Protein AF-A0A366ZEM2-F1 (afdb_monomer_lite)

Foldseek 3Di:
DKDWDQDLVQLVVQCVLQVHDSVVCVVCNPPPQWTWIDDDSWIWIWGWDADPVRAIEIEGQTIDPDDQPHPNNVVVCVVVVHPYYYYDPNDDPPCVVVQVVLVVLVKFKAALVLHGDDDDPDRDDDGDIFIDNYSVVRVVVSVVVD

Radius of gyration: 19.09 Å; chains: 1; bounding box: 36×30×50 Å

Secondary structure (DSSP, 8-state):
--EE--SHHHHHHHHHHHT--HHHHGGGGT-TTEEEEEETTEEEEEEEEE-TTS-EEEEEEEEEB--TT-HHHHHHHHHTT-SEEEEPPS-----HHHHHHHHHTT-EEE-TTSSBPP----SS-----EEESSHHHHHHHHHHH-

Sequence (146 aa):
MAEAAAAGRAVRSAAGVLGLPPAALAPALTDPMLRLLVGEGCAALLRRQWRDDGTAEAVVVHRRGLGAGSPAVLATAAGWGCDVVREGDDVRHDVAGGLVVLAAAGGVALTPDGEPLQLLPDTARLVRFVAAGTAETARELLRALA

pLDDT: mean 88.37, std 10.16, range [45.59, 97.25]

Structure (mmCIF, N/CA/C/O backbone):
data_AF-A0A366ZEM2-F1
#
_entry.id   AF-A0A366ZEM2-F1
#
loop_
_atom_site.group_PDB
_atom_site.id
_atom_site.type_symbol
_atom_site.label_atom_id
_atom_site.label_alt_id
_atom_site.label_comp_id
_atom_site.label_asym_id
_atom_site.label_entity_id
_atom_site.label_seq_id
_atom_site.pdbx_PDB_ins_code
_atom_site.Cartn_x
_atom_site.Cartn_y
_atom_site.Cartn_z
_atom_site.occupancy
_atom_site.B_iso_or_equiv
_atom_site.auth_seq_id
_atom_site.auth_comp_id
_atom_site.auth_asym_id
_atom_site.auth_atom_id
_atom_site.pdbx_PDB_model_num
ATOM 1 N N . MET A 1 1 ? 6.311 -4.965 -25.165 1.00 70.88 1 MET A N 1
ATOM 2 C CA . MET A 1 1 ? 7.023 -3.927 -24.380 1.00 70.88 1 MET A CA 1
ATOM 3 C C . MET A 1 1 ? 5.980 -3.164 -23.575 1.00 70.88 1 MET A C 1
ATOM 5 O O . MET A 1 1 ? 4.931 -2.893 -24.140 1.00 70.88 1 MET A O 1
ATOM 9 N N . ALA A 1 2 ? 6.204 -2.917 -22.281 1.00 83.94 2 ALA A N 1
ATOM 10 C CA . ALA A 1 2 ? 5.236 -2.227 -21.420 1.00 83.94 2 ALA A CA 1
ATOM 11 C C . ALA A 1 2 ? 5.625 -0.755 -21.218 1.00 83.94 2 ALA A C 1
ATOM 13 O O . ALA A 1 2 ? 6.813 -0.449 -21.129 1.00 83.94 2 ALA A O 1
ATOM 14 N N . GLU A 1 3 ? 4.635 0.129 -21.123 1.00 88.31 3 GLU A N 1
ATOM 15 C CA . GLU A 1 3 ? 4.805 1.582 -20.994 1.00 88.31 3 GLU A CA 1
ATOM 16 C C . GLU A 1 3 ? 3.848 2.175 -19.950 1.00 88.31 3 GLU A C 1
ATOM 18 O O . GLU A 1 3 ? 2.886 1.526 -19.537 1.00 88.31 3 GLU A O 1
ATOM 23 N N . ALA A 1 4 ? 4.098 3.413 -19.517 1.00 86.44 4 ALA A N 1
ATOM 24 C CA . ALA A 1 4 ? 3.218 4.104 -18.580 1.00 86.44 4 ALA A CA 1
ATOM 25 C C . ALA A 1 4 ? 1.903 4.536 -19.251 1.00 86.44 4 ALA A C 1
ATOM 27 O O . ALA A 1 4 ? 1.897 5.228 -20.268 1.00 86.44 4 ALA A O 1
ATOM 28 N N . ALA A 1 5 ? 0.773 4.178 -18.646 1.00 84.44 5 ALA A N 1
ATOM 29 C CA . ALA A 1 5 ? -0.538 4.633 -19.072 1.00 84.44 5 ALA A CA 1
ATOM 30 C C . ALA A 1 5 ? -0.705 6.130 -18.784 1.00 84.44 5 ALA A C 1
ATOM 32 O O . ALA A 1 5 ? -0.727 6.553 -17.632 1.00 84.44 5 ALA A O 1
ATOM 33 N N . ALA A 1 6 ? -0.896 6.914 -19.843 1.00 81.50 6 ALA A N 1
ATOM 34 C CA . ALA A 1 6 ? -1.152 8.354 -19.760 1.00 81.50 6 ALA A CA 1
ATOM 35 C C . ALA A 1 6 ? -2.590 8.746 -20.156 1.00 81.50 6 ALA A C 1
ATOM 37 O O . ALA A 1 6 ? -2.928 9.924 -20.195 1.00 81.50 6 ALA A O 1
ATOM 38 N N . ALA A 1 7 ? -3.450 7.774 -20.489 1.00 82.56 7 ALA A N 1
ATOM 39 C CA . ALA A 1 7 ? -4.789 8.036 -21.017 1.00 82.56 7 ALA A CA 1
ATOM 40 C C . ALA A 1 7 ? -5.827 6.999 -20.569 1.00 82.56 7 ALA A C 1
ATOM 42 O O . ALA A 1 7 ? -5.524 5.819 -20.376 1.00 82.56 7 ALA A O 1
ATOM 43 N N . GLY A 1 8 ? -7.098 7.412 -20.520 1.00 81.81 8 GLY A N 1
ATOM 44 C CA . GLY A 1 8 ? -8.205 6.576 -20.038 1.00 81.81 8 GLY A CA 1
ATOM 45 C C . GLY A 1 8 ? -8.429 5.263 -20.808 1.00 81.81 8 GLY A C 1
ATOM 46 O O . GLY A 1 8 ? -8.905 4.292 -20.223 1.00 81.81 8 GLY A O 1
ATOM 47 N N . ARG A 1 9 ? -8.056 5.176 -22.098 1.00 85.69 9 ARG A N 1
ATOM 48 C CA . ARG A 1 9 ? -8.118 3.903 -22.853 1.00 85.69 9 ARG A CA 1
ATOM 49 C C . ARG A 1 9 ? -7.159 2.850 -22.292 1.00 85.69 9 ARG A C 1
ATOM 51 O O . ARG A 1 9 ? -7.542 1.691 -22.164 1.00 85.69 9 ARG A O 1
ATOM 58 N N . ALA A 1 10 ? -5.945 3.265 -21.925 1.00 87.19 10 ALA A N 1
ATOM 59 C CA . ALA A 1 10 ? -4.927 2.378 -21.374 1.00 87.19 10 ALA A CA 1
ATOM 60 C C . ALA A 1 10 ? -5.342 1.899 -19.978 1.00 87.19 10 ALA A C 1
ATOM 62 O O . ALA A 1 10 ? -5.216 0.718 -19.677 1.00 87.19 10 ALA A O 1
ATOM 63 N N . VAL A 1 11 ? -5.961 2.782 -19.185 1.00 89.38 11 VAL A N 1
ATOM 64 C CA . VAL A 1 11 ? -6.532 2.439 -17.873 1.00 89.38 11 VAL A CA 1
ATOM 65 C C . VAL A 1 11 ? -7.602 1.356 -17.981 1.00 89.38 11 VAL A C 1
ATOM 67 O O . VAL A 1 11 ? -7.556 0.384 -17.236 1.00 89.38 11 VAL A O 1
ATOM 70 N N . ARG A 1 12 ? -8.544 1.468 -18.928 1.00 90.19 12 ARG A N 1
ATOM 71 C CA . ARG A 1 12 ? -9.583 0.437 -19.123 1.00 90.19 12 ARG A CA 1
ATOM 72 C C . ARG A 1 12 ? -9.006 -0.905 -19.570 1.00 90.19 12 ARG A C 1
ATOM 74 O O . ARG A 1 12 ? -9.448 -1.941 -19.086 1.00 90.19 12 ARG A O 1
ATOM 81 N N . SER A 1 13 ? -8.015 -0.889 -20.461 1.00 90.12 13 SER A N 1
ATOM 82 C CA . SER A 1 13 ? -7.325 -2.112 -20.887 1.00 90.12 13 SER A CA 1
ATOM 83 C C . SER A 1 13 ? -6.610 -2.785 -19.712 1.00 90.12 13 SER A C 1
ATOM 85 O O . SER A 1 13 ? -6.756 -3.986 -19.499 1.00 90.12 13 SER A O 1
ATOM 87 N N . ALA A 1 14 ? -5.880 -2.004 -18.915 1.00 93.06 14 ALA A N 1
ATOM 88 C CA . ALA A 1 14 ? -5.182 -2.496 -17.735 1.00 93.06 14 ALA A CA 1
ATOM 89 C C . ALA A 1 14 ? -6.146 -3.028 -16.670 1.00 93.06 14 ALA A C 1
ATOM 91 O O . ALA A 1 14 ? -5.882 -4.071 -16.087 1.00 93.06 14 ALA A O 1
ATOM 92 N N . ALA A 1 15 ? -7.280 -2.354 -16.456 1.00 93.00 15 ALA A N 1
ATOM 93 C CA . ALA A 1 15 ? -8.336 -2.797 -15.549 1.00 93.00 15 ALA A CA 1
ATOM 94 C C . ALA A 1 15 ? -8.821 -4.214 -15.899 1.00 93.00 15 ALA A C 1
ATOM 96 O O . ALA A 1 15 ? -8.895 -5.070 -15.020 1.00 93.00 15 ALA A O 1
ATOM 97 N N . GLY A 1 16 ? -9.047 -4.488 -17.190 1.00 94.56 16 GLY A N 1
ATOM 98 C CA . GLY A 1 16 ? -9.402 -5.825 -17.671 1.00 94.56 16 GLY A CA 1
ATOM 99 C C . GLY A 1 16 ? -8.304 -6.866 -17.429 1.00 94.56 16 GLY A C 1
ATOM 100 O O . GLY A 1 16 ? -8.594 -7.963 -16.962 1.00 94.56 16 GLY A O 1
ATOM 101 N N . VAL A 1 17 ? -7.039 -6.515 -17.680 1.00 95.25 17 VAL A N 1
ATOM 102 C CA . VAL A 1 17 ? -5.886 -7.404 -17.432 1.00 95.25 17 VAL A CA 1
ATOM 103 C C . VAL A 1 17 ? -5.708 -7.710 -15.940 1.00 95.25 17 VAL A C 1
ATOM 105 O O . VAL A 1 17 ? -5.365 -8.833 -15.577 1.00 95.25 17 VAL A O 1
ATOM 108 N N . LEU A 1 18 ? -5.937 -6.719 -15.082 1.00 92.12 18 LEU A N 1
ATOM 109 C CA . LEU A 1 18 ? -5.741 -6.797 -13.635 1.00 92.12 18 LEU A CA 1
ATOM 110 C C . LEU A 1 18 ? -6.956 -7.345 -12.873 1.00 92.12 18 LEU A C 1
ATOM 112 O O . LEU A 1 18 ? -6.836 -7.611 -11.679 1.00 92.12 18 LEU A O 1
ATOM 116 N N . GLY A 1 19 ? -8.110 -7.495 -13.531 1.00 93.12 19 GLY A N 1
ATOM 117 C CA . GLY A 1 19 ? -9.358 -7.914 -12.887 1.00 93.12 19 GLY A CA 1
ATOM 118 C C . GLY A 1 19 ? -9.926 -6.877 -11.910 1.00 93.12 19 GLY A C 1
ATOM 119 O O . GLY A 1 19 ? -10.594 -7.248 -10.951 1.00 93.12 19 GLY A O 1
ATOM 120 N N . LEU A 1 20 ? -9.650 -5.587 -12.128 1.00 91.94 20 LEU A N 1
ATOM 121 C CA . LEU A 1 20 ? -10.072 -4.484 -11.257 1.00 91.94 20 LEU A CA 1
ATOM 122 C C . LEU A 1 20 ? -11.105 -3.585 -11.953 1.00 91.94 20 LEU A C 1
ATOM 124 O O . LEU A 1 20 ? -11.103 -3.479 -13.181 1.00 91.94 20 LEU A O 1
ATOM 128 N N . PRO A 1 21 ? -11.964 -2.866 -11.207 1.00 91.31 21 PRO A N 1
ATOM 129 C CA . PRO A 1 21 ? -12.809 -1.840 -11.802 1.00 91.31 21 PRO A CA 1
ATOM 130 C C . PRO A 1 21 ? -11.948 -0.655 -12.288 1.00 91.31 21 PRO A C 1
ATOM 132 O O . PRO A 1 21 ? -11.054 -0.218 -11.562 1.00 91.31 21 PRO A O 1
ATOM 135 N N . PRO A 1 22 ? -12.230 -0.050 -13.462 1.00 89.00 22 PRO A N 1
ATOM 136 C CA . PRO A 1 22 ? -11.443 1.078 -13.975 1.00 89.00 22 PRO A CA 1
ATOM 137 C C . PRO A 1 22 ? -11.338 2.266 -13.010 1.00 89.00 22 PRO A C 1
ATOM 139 O O . PRO A 1 22 ? -10.315 2.945 -12.985 1.00 89.00 22 PRO A O 1
ATOM 142 N N . ALA A 1 23 ? -12.371 2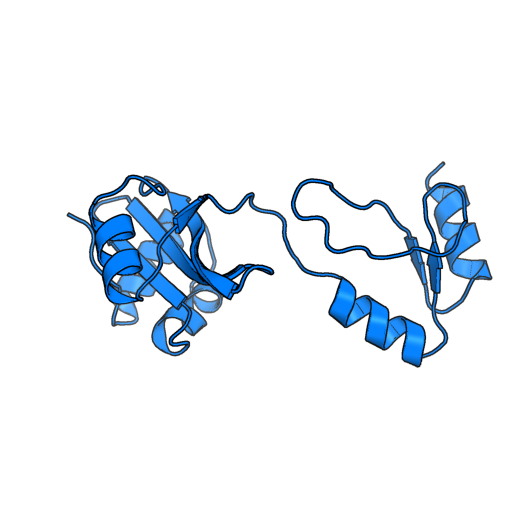.500 -12.193 1.00 87.81 23 ALA A N 1
ATOM 143 C CA . ALA A 1 23 ? -12.382 3.561 -11.188 1.00 87.81 23 ALA A CA 1
ATOM 144 C C . ALA A 1 23 ? -11.292 3.383 -10.115 1.00 87.81 23 ALA A C 1
ATOM 146 O O . ALA A 1 23 ? -10.733 4.376 -9.660 1.00 87.81 23 ALA A O 1
ATOM 147 N N . ALA A 1 24 ? -10.925 2.144 -9.766 1.00 87.56 24 ALA A N 1
ATOM 148 C CA . ALA A 1 24 ? -9.846 1.876 -8.812 1.00 87.56 24 ALA A CA 1
ATOM 149 C C . ALA A 1 24 ? -8.460 2.263 -9.358 1.00 87.56 24 ALA A C 1
ATOM 151 O O . ALA A 1 24 ? -7.539 2.508 -8.585 1.00 87.56 24 ALA A O 1
ATOM 152 N N . LEU A 1 25 ? -8.311 2.352 -10.684 1.00 90.38 25 LEU A N 1
ATOM 153 C CA . LEU A 1 25 ? -7.064 2.742 -11.346 1.00 90.38 25 LEU A CA 1
ATOM 154 C C . LEU A 1 25 ? -7.021 4.226 -11.735 1.00 90.38 25 LEU A C 1
ATOM 156 O O . LEU A 1 25 ? -5.976 4.704 -12.171 1.00 90.38 25 LEU A O 1
ATOM 160 N N . ALA A 1 26 ? -8.123 4.967 -11.581 1.00 87.56 26 ALA A N 1
ATOM 161 C CA . ALA A 1 26 ? -8.183 6.386 -11.928 1.00 87.56 26 ALA A CA 1
ATOM 162 C C . ALA A 1 26 ? -7.111 7.246 -11.223 1.00 87.56 26 ALA A C 1
ATOM 164 O O . ALA A 1 26 ? -6.513 8.080 -11.909 1.00 87.56 26 ALA A O 1
ATOM 165 N N . PRO A 1 27 ? -6.776 7.026 -9.930 1.00 88.81 27 PRO A N 1
ATOM 166 C CA . PRO A 1 27 ? -5.723 7.790 -9.260 1.00 88.81 27 PRO A CA 1
ATOM 167 C C . PRO A 1 27 ? -4.351 7.687 -9.934 1.00 88.81 27 PRO A C 1
ATOM 169 O O . PRO A 1 27 ? -3.576 8.633 -9.867 1.00 88.81 27 PRO A O 1
ATOM 172 N N . ALA A 1 28 ? -4.057 6.596 -10.651 1.00 89.25 28 ALA A N 1
ATOM 173 C CA . ALA A 1 28 ? -2.779 6.425 -11.345 1.00 89.25 28 ALA A CA 1
ATOM 174 C C . ALA A 1 28 ? -2.550 7.429 -12.492 1.00 89.25 28 ALA A C 1
ATOM 176 O O . ALA A 1 28 ? -1.435 7.532 -13.001 1.00 89.25 28 ALA A O 1
ATOM 177 N N . LEU A 1 29 ? -3.592 8.155 -12.913 1.00 86.56 29 LEU A N 1
ATOM 178 C CA . LEU A 1 29 ? -3.486 9.225 -13.906 1.00 86.56 29 LEU A CA 1
ATOM 179 C C . LEU A 1 29 ? -3.093 10.576 -13.299 1.00 86.56 29 LEU A C 1
ATOM 181 O O . LEU A 1 29 ? -2.619 11.445 -14.028 1.00 86.56 29 LEU A O 1
ATOM 185 N N . THR A 1 30 ? -3.314 10.774 -11.999 1.00 87.31 30 THR A N 1
ATOM 186 C CA . THR A 1 30 ? -3.205 12.091 -11.354 1.00 87.31 30 THR A CA 1
ATOM 187 C C . THR A 1 30 ? -2.244 12.112 -10.176 1.00 87.31 30 THR A C 1
ATOM 189 O O . THR A 1 30 ? -1.622 13.139 -9.926 1.00 87.31 30 THR A O 1
ATOM 192 N N . ASP A 1 31 ? -2.122 11.006 -9.444 1.00 89.69 31 ASP A N 1
ATOM 193 C CA . ASP A 1 31 ? -1.224 10.901 -8.301 1.00 89.69 31 ASP A CA 1
ATOM 194 C C . ASP A 1 31 ? 0.221 10.713 -8.798 1.00 89.69 31 ASP A C 1
ATOM 196 O O . ASP A 1 31 ? 0.522 9.699 -9.436 1.00 89.69 31 ASP A O 1
ATOM 200 N N . PRO A 1 32 ? 1.143 11.653 -8.514 1.00 88.31 32 PRO A N 1
ATOM 201 C CA . PRO A 1 32 ? 2.537 11.534 -8.933 1.00 88.31 32 PRO A CA 1
ATOM 202 C C . PRO A 1 32 ? 3.256 10.336 -8.300 1.00 88.31 32 PRO A C 1
ATOM 204 O O . PRO A 1 32 ? 4.286 9.905 -8.822 1.00 88.31 32 PRO A O 1
ATOM 207 N N . MET A 1 33 ? 2.738 9.802 -7.190 1.00 92.69 33 MET A N 1
ATOM 208 C CA . MET A 1 33 ? 3.283 8.630 -6.510 1.00 92.69 33 MET A CA 1
ATOM 209 C C . MET A 1 33 ? 2.772 7.317 -7.097 1.00 92.69 33 MET A C 1
ATOM 211 O O . MET A 1 33 ? 3.251 6.266 -6.679 1.00 92.69 33 MET A O 1
ATOM 215 N N . LEU A 1 34 ? 1.840 7.340 -8.054 1.00 93.56 34 LEU A N 1
ATOM 216 C CA . LEU A 1 34 ? 1.318 6.144 -8.710 1.00 93.56 34 LEU A CA 1
ATOM 217 C C . LEU A 1 34 ? 1.708 6.102 -10.187 1.00 93.56 34 LEU A C 1
ATOM 219 O O . LEU A 1 34 ? 1.707 7.112 -10.892 1.00 93.56 34 LEU A O 1
ATOM 223 N N . ARG A 1 35 ? 2.002 4.899 -10.686 1.00 95.31 35 ARG A N 1
ATOM 224 C CA . ARG A 1 35 ? 2.181 4.658 -12.122 1.00 95.31 35 ARG A CA 1
ATOM 225 C C . ARG A 1 35 ? 1.550 3.348 -12.526 1.00 95.31 35 ARG A C 1
ATOM 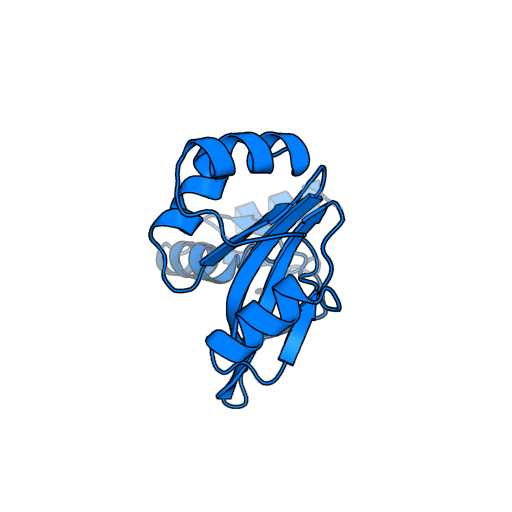227 O O . ARG A 1 35 ? 1.837 2.308 -11.948 1.00 95.31 35 ARG A O 1
ATOM 234 N N . LEU A 1 36 ? 0.715 3.403 -13.551 1.00 95.69 36 LEU A N 1
ATOM 235 C CA . LEU A 1 36 ? 0.152 2.220 -14.177 1.00 95.69 36 LEU A CA 1
ATOM 236 C C . LEU A 1 36 ? 0.987 1.881 -15.410 1.00 95.69 36 LEU A C 1
ATOM 238 O O . LEU A 1 36 ? 1.058 2.687 -16.332 1.00 95.69 36 LEU A O 1
ATOM 242 N N . LEU A 1 37 ? 1.614 0.711 -15.428 1.00 95.88 37 LEU A N 1
ATOM 243 C CA . LEU A 1 37 ? 2.313 0.173 -16.590 1.00 95.88 37 LEU A CA 1
ATOM 244 C C . LEU A 1 37 ? 1.412 -0.810 -17.323 1.00 95.88 37 LEU A C 1
ATOM 246 O O . LEU A 1 37 ? 0.758 -1.643 -16.694 1.00 95.88 37 LEU A O 1
ATOM 250 N N . VAL A 1 38 ? 1.398 -0.725 -18.649 1.00 95.06 38 VAL A N 1
ATOM 251 C CA . VAL A 1 38 ? 0.560 -1.554 -19.518 1.00 95.06 38 VAL A CA 1
ATOM 252 C C . VAL A 1 38 ? 1.405 -2.075 -20.666 1.00 95.06 38 VAL A C 1
ATOM 254 O O . VAL A 1 38 ? 2.125 -1.318 -21.312 1.00 95.06 38 VAL A O 1
ATOM 257 N N . GLY A 1 39 ? 1.319 -3.373 -20.915 1.00 91.88 39 GLY A N 1
ATOM 258 C CA . GLY A 1 39 ? 1.864 -4.030 -22.092 1.00 91.88 39 GLY A CA 1
ATOM 259 C C . GLY A 1 39 ? 0.832 -4.969 -22.704 1.00 91.88 39 GLY A C 1
ATOM 260 O O . GLY A 1 39 ? -0.337 -4.997 -22.317 1.00 91.88 39 GLY A O 1
ATOM 261 N N . GLU A 1 40 ? 1.265 -5.759 -23.676 1.00 91.12 40 GLU A N 1
ATOM 262 C CA . GLU A 1 40 ? 0.410 -6.757 -24.311 1.00 91.12 40 GLU A CA 1
ATOM 263 C C . GLU A 1 40 ? 0.057 -7.871 -23.314 1.00 91.12 40 GLU A C 1
ATOM 265 O O . GLU A 1 40 ? 0.921 -8.626 -22.873 1.00 91.12 40 GLU A O 1
ATOM 270 N N . GLY A 1 41 ? -1.213 -7.926 -22.899 1.00 92.19 41 GLY A N 1
ATOM 271 C CA . GLY A 1 41 ? -1.716 -8.919 -21.942 1.00 92.19 41 GLY A CA 1
ATOM 272 C C . GLY A 1 41 ? -1.165 -8.789 -20.514 1.00 92.19 41 GLY A C 1
ATOM 273 O O . GLY A 1 41 ? -1.456 -9.641 -19.674 1.00 92.19 41 GLY A O 1
ATOM 274 N N . CYS A 1 42 ? -0.388 -7.745 -20.218 1.00 94.56 42 CYS A N 1
ATOM 275 C CA . CYS A 1 42 ? 0.244 -7.544 -18.921 1.00 94.56 42 CYS A CA 1
ATOM 276 C C . CYS A 1 42 ? 0.063 -6.113 -18.410 1.00 94.56 42 CYS A C 1
ATOM 278 O O . CYS A 1 42 ? -0.062 -5.158 -19.178 1.00 94.56 42 CYS A O 1
ATOM 280 N N . ALA A 1 43 ? 0.014 -5.969 -17.092 1.00 96.06 43 ALA A N 1
ATOM 281 C CA . ALA A 1 43 ? -0.121 -4.681 -16.434 1.00 96.06 43 ALA A CA 1
ATOM 282 C C . ALA A 1 43 ? 0.446 -4.733 -15.010 1.00 96.06 43 ALA A C 1
ATOM 284 O O . ALA A 1 43 ? 0.476 -5.796 -14.385 1.00 96.06 43 ALA A O 1
ATOM 285 N N . ALA A 1 44 ? 0.880 -3.585 -14.497 1.00 95.44 44 ALA A N 1
ATOM 286 C CA . ALA A 1 44 ? 1.267 -3.411 -13.101 1.00 95.44 44 ALA A CA 1
ATOM 287 C C . ALA A 1 44 ? 0.908 -2.008 -12.615 1.00 95.44 44 ALA A C 1
ATOM 289 O O . ALA A 1 44 ? 1.139 -1.028 -13.320 1.00 95.44 44 ALA A O 1
ATOM 290 N N . LEU A 1 45 ? 0.379 -1.909 -11.400 1.00 94.94 45 LEU A N 1
ATOM 291 C CA . LEU A 1 45 ? 0.254 -0.657 -10.667 1.00 94.94 45 LEU A CA 1
ATOM 292 C C . LEU A 1 45 ? 1.435 -0.544 -9.703 1.00 94.94 45 LEU A C 1
ATOM 294 O O . LEU A 1 45 ? 1.619 -1.404 -8.845 1.00 94.94 45 LEU A O 1
ATOM 298 N N . LEU A 1 46 ? 2.221 0.517 -9.839 1.00 95.12 46 LEU A N 1
ATOM 299 C CA . LEU A 1 46 ? 3.343 0.831 -8.967 1.00 95.12 46 LEU A CA 1
ATOM 300 C C . LEU A 1 46 ? 3.005 2.021 -8.084 1.00 95.12 46 LEU A C 1
ATOM 302 O O . LEU A 1 46 ? 2.318 2.949 -8.519 1.00 95.12 46 LEU A O 1
ATOM 306 N N . ARG A 1 47 ? 3.572 2.020 -6.880 1.00 94.69 47 ARG A N 1
ATOM 307 C CA . ARG A 1 47 ? 3.552 3.145 -5.955 1.00 94.69 47 ARG A CA 1
ATOM 308 C C . ARG A 1 47 ? 4.959 3.482 -5.487 1.00 94.69 47 ARG A C 1
ATOM 310 O O . ARG A 1 47 ? 5.664 2.601 -5.003 1.00 94.69 47 ARG A O 1
ATOM 317 N N . ARG A 1 48 ? 5.339 4.754 -5.560 1.00 94.88 48 ARG A N 1
ATOM 318 C CA . ARG A 1 48 ? 6.532 5.275 -4.892 1.00 94.88 48 ARG A CA 1
ATOM 319 C C . ARG A 1 48 ? 6.251 5.452 -3.401 1.00 94.88 48 ARG A C 1
ATOM 321 O O . ARG A 1 48 ? 5.229 6.032 -3.030 1.00 94.88 48 ARG A O 1
ATOM 328 N N . GLN A 1 49 ? 7.145 4.961 -2.554 1.00 91.19 49 GLN A N 1
ATOM 329 C CA . GLN A 1 49 ? 7.051 5.055 -1.097 1.00 91.19 49 GLN A CA 1
ATOM 330 C C . GLN A 1 49 ? 8.415 5.389 -0.489 1.00 91.19 49 GLN A C 1
ATOM 332 O O . GLN A 1 49 ? 9.444 5.332 -1.163 1.00 91.19 49 GLN A O 1
ATOM 337 N N . TRP A 1 50 ? 8.396 5.761 0.786 1.00 87.94 50 TRP A N 1
ATOM 338 C CA . TRP A 1 50 ? 9.590 5.938 1.599 1.00 87.94 50 TRP A CA 1
ATOM 339 C C . TRP A 1 50 ? 9.631 4.834 2.644 1.00 87.94 50 TRP A C 1
ATOM 341 O O . TRP A 1 50 ? 8.609 4.534 3.264 1.00 87.94 50 TRP A O 1
ATOM 351 N N . ARG A 1 51 ? 10.807 4.246 2.823 1.00 83.56 51 ARG A N 1
ATOM 352 C CA . ARG A 1 51 ? 11.104 3.358 3.943 1.00 83.56 51 ARG A CA 1
ATOM 353 C C . ARG A 1 51 ? 11.422 4.179 5.190 1.00 83.56 51 ARG A C 1
ATOM 355 O O . ARG A 1 51 ? 11.754 5.360 5.095 1.00 83.56 51 ARG A O 1
ATOM 362 N N . ASP A 1 52 ? 11.375 3.530 6.348 1.00 81.69 52 ASP A N 1
ATOM 363 C CA . ASP A 1 52 ? 11.665 4.16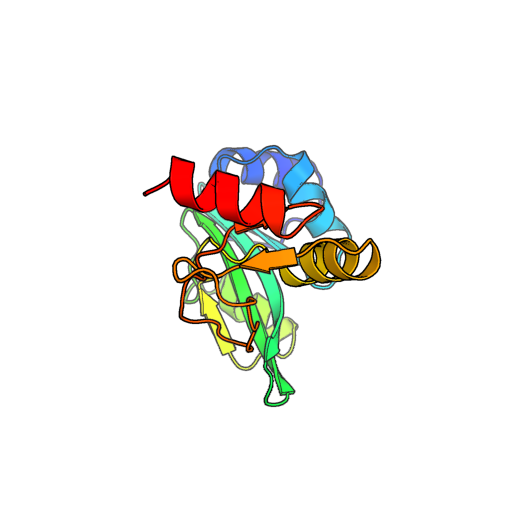6 7.640 1.00 81.69 52 ASP A CA 1
ATOM 364 C C . ASP A 1 52 ? 13.117 4.670 7.742 1.00 81.69 52 ASP A C 1
ATOM 366 O O . ASP A 1 52 ? 13.405 5.604 8.485 1.00 81.69 52 ASP A O 1
ATOM 370 N N . ASP A 1 53 ? 14.030 4.088 6.959 1.00 83.44 53 ASP A N 1
ATOM 371 C CA . ASP A 1 53 ? 15.430 4.511 6.844 1.00 83.44 53 ASP A CA 1
ATOM 372 C C . ASP A 1 53 ? 15.645 5.688 5.869 1.00 83.44 53 ASP A C 1
ATOM 374 O O . ASP A 1 53 ? 16.777 6.124 5.662 1.00 83.44 53 ASP A O 1
ATOM 378 N N . GLY A 1 54 ? 14.570 6.214 5.272 1.00 86.56 54 GLY A N 1
ATOM 379 C CA . GLY A 1 54 ? 14.618 7.305 4.300 1.00 86.56 54 GLY A CA 1
ATOM 380 C C . GLY A 1 54 ? 14.926 6.869 2.866 1.00 86.56 54 GLY A C 1
ATOM 381 O O . GLY A 1 54 ? 14.993 7.722 1.980 1.00 86.56 54 GLY A O 1
ATOM 382 N N . THR A 1 55 ? 15.070 5.571 2.598 1.00 89.94 55 THR A N 1
ATOM 383 C CA . THR A 1 55 ? 15.286 5.055 1.242 1.00 89.94 55 THR A CA 1
ATOM 384 C C . THR A 1 55 ? 13.999 5.148 0.423 1.00 89.94 55 THR A C 1
ATOM 386 O O . THR A 1 55 ? 12.921 4.743 0.873 1.00 89.94 55 THR A O 1
ATOM 389 N N . ALA A 1 56 ? 14.098 5.659 -0.804 1.00 91.75 56 ALA A N 1
ATOM 390 C CA . ALA A 1 56 ? 12.981 5.659 -1.741 1.00 91.75 56 ALA A CA 1
ATOM 391 C C . ALA A 1 56 ? 12.801 4.267 -2.359 1.00 91.75 56 ALA A C 1
ATOM 393 O O . ALA A 1 56 ? 13.752 3.677 -2.877 1.00 91.75 56 ALA A O 1
ATOM 394 N N . GLU A 1 57 ? 11.571 3.760 -2.371 1.00 94.06 57 GLU A N 1
ATOM 395 C CA . GLU A 1 57 ? 11.250 2.484 -3.008 1.00 94.06 57 GLU A CA 1
ATOM 396 C C . GLU A 1 57 ? 10.070 2.577 -3.977 1.00 94.06 57 GLU A C 1
ATOM 398 O O . GLU A 1 57 ? 9.125 3.347 -3.783 1.00 94.06 57 GLU A O 1
ATOM 403 N N . ALA A 1 58 ? 10.108 1.742 -5.014 1.00 95.69 58 ALA A N 1
ATOM 404 C CA . ALA A 1 58 ? 8.974 1.485 -5.887 1.00 95.69 58 ALA A CA 1
ATOM 405 C C . ALA A 1 58 ? 8.334 0.148 -5.499 1.00 95.69 58 ALA A C 1
ATOM 407 O O . ALA A 1 58 ? 8.959 -0.908 -5.581 1.00 95.69 58 ALA A O 1
ATOM 408 N N . VAL A 1 59 ? 7.071 0.185 -5.095 1.00 93.31 59 VAL A N 1
ATOM 409 C CA . VAL A 1 59 ? 6.304 -0.999 -4.704 1.00 93.31 59 VAL A CA 1
ATOM 410 C C . VAL A 1 59 ? 5.359 -1.372 -5.837 1.00 93.31 59 VAL A C 1
ATOM 412 O O . VAL A 1 59 ? 4.538 -0.553 -6.248 1.00 93.31 59 VAL A O 1
ATOM 415 N N . VAL A 1 60 ? 5.449 -2.601 -6.338 1.00 93.62 60 VAL A N 1
ATOM 416 C CA . VAL A 1 60 ? 4.465 -3.167 -7.268 1.00 93.62 60 VAL A CA 1
ATOM 417 C C . VAL A 1 60 ? 3.244 -3.584 -6.451 1.00 93.62 60 VAL A C 1
ATOM 419 O O . VAL A 1 60 ? 3.291 -4.582 -5.746 1.00 93.62 60 VAL A O 1
ATOM 422 N N . VAL A 1 61 ? 2.182 -2.783 -6.492 1.00 90.50 61 VAL A N 1
ATOM 423 C CA . VAL A 1 61 ? 0.996 -2.935 -5.631 1.00 90.50 61 VAL A CA 1
ATOM 424 C C . VAL A 1 61 ? 0.046 -3.995 -6.168 1.00 90.50 61 VAL A C 1
ATOM 426 O O . VAL A 1 61 ? -0.516 -4.752 -5.398 1.00 90.50 61 VAL A O 1
ATOM 429 N N . HIS A 1 62 ? -0.132 -4.044 -7.487 1.00 90.75 62 HIS A N 1
ATOM 430 C CA . HIS A 1 62 ? -0.977 -5.039 -8.141 1.00 90.75 62 HIS A CA 1
ATOM 431 C C . HIS A 1 62 ? -0.400 -5.361 -9.508 1.00 90.75 62 HIS A C 1
ATOM 433 O O . HIS A 1 62 ? 0.059 -4.450 -10.205 1.00 90.75 62 HIS A O 1
ATOM 439 N N . ARG A 1 63 ? -0.413 -6.628 -9.927 1.00 93.44 63 ARG A N 1
ATOM 440 C CA . ARG A 1 63 ? 0.205 -7.011 -11.203 1.00 93.44 63 ARG A CA 1
ATOM 441 C C . ARG A 1 63 ? -0.402 -8.228 -11.869 1.00 93.44 63 ARG A C 1
ATOM 443 O O . ARG A 1 63 ? -0.881 -9.165 -11.239 1.00 93.44 63 ARG A O 1
ATOM 450 N N . ARG A 1 64 ? -0.221 -8.264 -13.184 1.00 92.75 64 ARG A N 1
ATOM 451 C CA . ARG A 1 64 ? -0.379 -9.446 -14.024 1.00 92.75 64 ARG A CA 1
ATOM 452 C C . ARG A 1 64 ? 0.702 -9.412 -15.101 1.00 92.75 64 ARG A C 1
ATOM 454 O O . ARG A 1 64 ? 0.698 -8.535 -15.956 1.00 92.75 64 ARG A O 1
ATOM 461 N N . GLY A 1 65 ? 1.664 -10.330 -15.031 1.00 89.50 65 GLY A N 1
ATOM 462 C CA . GLY A 1 65 ? 2.742 -10.456 -16.024 1.00 89.50 65 GLY A CA 1
ATOM 463 C C . GLY A 1 65 ? 3.876 -9.419 -15.950 1.00 89.50 65 GLY A C 1
ATOM 464 O O . GLY A 1 65 ? 4.827 -9.543 -16.712 1.00 89.50 65 GLY A O 1
ATOM 465 N N . LEU A 1 66 ? 3.823 -8.438 -15.038 1.00 92.06 66 LEU A N 1
ATOM 466 C CA . LEU A 1 66 ? 4.892 -7.451 -14.810 1.00 92.06 66 LEU A CA 1
ATOM 467 C C . LEU A 1 66 ? 5.303 -7.437 -13.332 1.00 92.06 66 LEU A C 1
ATOM 469 O O . LEU A 1 66 ? 4.638 -6.814 -12.512 1.00 92.06 66 LEU A O 1
ATOM 473 N N . GLY A 1 67 ? 6.368 -8.163 -12.988 1.00 89.88 67 GLY A N 1
ATOM 474 C CA . GLY A 1 67 ? 6.946 -8.173 -11.635 1.00 89.88 67 GLY A CA 1
ATOM 475 C C . GLY A 1 67 ? 8.068 -7.151 -11.432 1.00 89.88 67 GLY A C 1
ATOM 476 O O . GLY A 1 67 ? 8.471 -6.476 -12.382 1.00 89.88 67 GLY A O 1
ATOM 477 N N . ALA A 1 68 ? 8.616 -7.090 -10.220 1.00 91.00 68 ALA A N 1
ATOM 478 C CA . ALA A 1 68 ? 9.649 -6.156 -9.770 1.00 91.00 68 ALA A CA 1
ATOM 479 C C . ALA A 1 68 ? 10.906 -6.156 -10.657 1.00 91.00 68 ALA A C 1
ATOM 481 O O . ALA A 1 68 ? 11.498 -5.109 -10.893 1.00 91.00 68 ALA A O 1
ATOM 482 N N . GLY A 1 69 ? 11.279 -7.314 -11.209 1.00 92.62 69 GLY A N 1
ATOM 483 C CA . GLY A 1 69 ? 12.416 -7.447 -12.127 1.00 92.62 69 GLY A CA 1
ATOM 484 C C . GLY A 1 69 ? 12.133 -7.049 -13.581 1.00 92.62 69 GLY A C 1
ATOM 485 O O . GLY A 1 69 ? 13.024 -7.150 -14.420 1.00 92.62 69 GLY A O 1
ATOM 486 N N . SER A 1 70 ? 10.908 -6.638 -13.926 1.00 94.62 70 SER A N 1
ATOM 487 C CA . SER A 1 70 ? 10.578 -6.296 -15.315 1.00 94.62 70 SER A CA 1
ATOM 488 C C . SER A 1 70 ? 11.319 -5.023 -15.742 1.00 94.62 70 SER A C 1
ATOM 490 O O . SER A 1 70 ? 11.274 -4.037 -15.004 1.00 94.62 70 SER A O 1
ATOM 492 N N . PRO A 1 71 ? 11.898 -4.955 -16.957 1.00 95.19 71 PRO A N 1
ATOM 493 C CA . PRO A 1 71 ? 12.636 -3.772 -17.412 1.00 95.19 71 PRO A CA 1
ATOM 494 C C . PRO A 1 71 ? 11.844 -2.461 -17.308 1.00 95.19 71 PRO A C 1
ATOM 496 O O . PRO A 1 71 ? 12.381 -1.445 -16.883 1.00 95.19 71 PRO A O 1
ATOM 499 N N . ALA A 1 72 ? 10.545 -2.487 -17.626 1.00 94.62 72 ALA A N 1
ATOM 500 C CA . ALA A 1 72 ? 9.681 -1.308 -17.522 1.00 94.62 72 ALA A CA 1
ATOM 501 C C . ALA A 1 72 ? 9.454 -0.851 -16.066 1.00 94.62 72 ALA A C 1
ATOM 503 O O . ALA A 1 72 ? 9.360 0.347 -15.796 1.00 94.62 72 ALA A O 1
ATOM 504 N N . VAL A 1 73 ? 9.396 -1.799 -15.125 1.00 95.94 73 VAL A N 1
ATOM 505 C CA . VAL A 1 73 ? 9.267 -1.519 -13.688 1.00 95.94 73 VAL A CA 1
ATOM 506 C C . VAL A 1 73 ? 10.560 -0.898 -13.161 1.00 95.94 73 VAL A C 1
ATOM 508 O O . VAL A 1 73 ? 10.512 0.162 -12.540 1.00 95.94 73 VAL A O 1
ATOM 511 N N . LEU A 1 74 ? 11.710 -1.493 -13.487 1.00 96.50 74 LEU A N 1
ATOM 512 C CA . LEU A 1 74 ? 13.028 -0.980 -13.102 1.00 96.50 74 LEU A CA 1
ATOM 513 C C . LEU A 1 74 ? 13.291 0.419 -13.678 1.00 96.50 74 LEU A C 1
ATOM 515 O O . LEU A 1 74 ? 13.741 1.304 -12.957 1.00 96.50 74 LEU A O 1
ATOM 519 N N . ALA A 1 75 ? 12.948 0.651 -14.949 1.00 95.56 75 ALA A N 1
ATOM 520 C CA . ALA A 1 75 ? 13.090 1.963 -15.579 1.00 95.56 75 ALA A CA 1
ATOM 521 C C . ALA A 1 75 ? 12.212 3.030 -14.904 1.00 95.56 75 ALA A C 1
ATOM 523 O O . ALA A 1 75 ? 12.655 4.158 -14.691 1.00 95.56 75 ALA A O 1
ATOM 524 N N . THR A 1 76 ? 10.983 2.668 -14.525 1.00 95.75 76 THR A N 1
ATOM 525 C CA . THR A 1 76 ? 10.080 3.571 -13.794 1.00 95.75 76 THR A CA 1
ATOM 526 C C . THR A 1 76 ? 10.633 3.900 -12.408 1.00 95.75 76 THR A C 1
ATOM 528 O O . THR A 1 76 ? 10.659 5.067 -12.025 1.00 95.75 76 THR A O 1
ATOM 531 N N . ALA A 1 77 ? 11.123 2.895 -11.678 1.00 96.12 77 ALA A N 1
ATOM 532 C CA . ALA A 1 77 ? 11.727 3.072 -10.360 1.00 96.12 77 ALA A CA 1
ATOM 533 C C . ALA A 1 77 ? 12.970 3.976 -10.410 1.00 96.12 77 ALA A C 1
ATOM 535 O O . ALA A 1 77 ? 13.074 4.917 -9.623 1.00 96.12 77 ALA A O 1
ATOM 536 N N . ALA A 1 78 ? 13.855 3.758 -11.386 1.00 95.69 78 ALA A N 1
ATOM 537 C CA . ALA A 1 78 ? 15.026 4.603 -11.609 1.00 95.69 78 ALA A CA 1
ATOM 538 C C . ALA A 1 78 ? 14.631 6.055 -11.929 1.00 95.69 78 ALA A C 1
ATOM 540 O O . ALA A 1 78 ? 15.191 6.988 -11.359 1.00 95.69 78 ALA A O 1
ATOM 541 N N . GLY A 1 79 ? 13.611 6.260 -12.772 1.00 94.75 79 GLY A N 1
ATOM 542 C CA . GLY A 1 79 ? 13.074 7.594 -13.069 1.00 94.75 79 GLY A CA 1
ATOM 543 C C . GLY A 1 79 ? 12.466 8.310 -11.855 1.00 94.75 79 GLY A C 1
ATOM 544 O O . GLY A 1 79 ? 12.388 9.536 -11.835 1.00 94.75 79 GLY A O 1
ATOM 545 N N . TRP A 1 80 ? 12.065 7.561 -10.828 1.00 95.62 80 TRP A N 1
ATOM 546 C CA . TRP A 1 80 ? 11.601 8.079 -9.539 1.00 95.62 80 TRP A CA 1
ATOM 547 C C . TRP A 1 80 ? 12.704 8.246 -8.485 1.00 95.62 80 TRP A C 1
ATOM 549 O O . TRP A 1 80 ? 12.397 8.664 -7.361 1.00 95.62 80 TRP A O 1
ATOM 559 N N . GLY A 1 81 ? 13.953 7.904 -8.818 1.00 95.12 81 GLY A N 1
ATOM 560 C CA . GLY A 1 81 ? 15.072 7.887 -7.877 1.00 95.12 81 GLY A CA 1
ATOM 561 C C . GLY A 1 81 ? 14.885 6.866 -6.755 1.00 95.12 81 GLY A C 1
ATOM 562 O O . GLY A 1 81 ? 15.214 7.162 -5.614 1.00 95.12 81 GLY A O 1
ATOM 563 N N . CYS A 1 82 ? 14.260 5.721 -7.048 1.00 95.38 82 CYS A N 1
ATOM 564 C CA . CYS A 1 82 ? 14.113 4.630 -6.087 1.00 95.38 82 CYS A CA 1
ATOM 565 C C . CYS A 1 82 ? 15.316 3.691 -6.170 1.00 95.38 82 CYS A C 1
ATOM 567 O O . CYS A 1 82 ? 15.640 3.206 -7.255 1.00 95.38 82 CYS A O 1
ATOM 569 N N . ASP A 1 83 ? 15.908 3.379 -5.021 1.00 89.81 83 ASP A N 1
ATOM 570 C CA . ASP A 1 83 ? 17.047 2.458 -4.918 1.00 89.81 83 ASP A CA 1
ATOM 571 C C . ASP A 1 83 ? 16.595 0.993 -4.847 1.00 89.81 83 ASP A C 1
ATOM 573 O O . ASP A 1 83 ? 17.361 0.067 -5.114 1.00 89.81 83 ASP A O 1
ATOM 577 N N . VAL A 1 84 ? 15.324 0.775 -4.494 1.00 90.38 84 VAL A N 1
ATOM 578 C CA . VAL A 1 84 ? 14.743 -0.551 -4.282 1.00 90.38 84 VAL A CA 1
ATOM 579 C C . VAL A 1 84 ? 13.422 -0.681 -5.031 1.00 90.38 84 VAL A C 1
ATOM 581 O O . VAL A 1 84 ? 12.587 0.227 -5.027 1.00 90.38 84 VAL A O 1
ATOM 584 N N . VAL A 1 85 ? 13.208 -1.850 -5.637 1.00 93.88 85 VAL A N 1
ATOM 585 C CA . VAL A 1 85 ? 11.900 -2.274 -6.142 1.00 93.88 85 VAL A CA 1
ATOM 586 C C . VAL A 1 85 ? 11.432 -3.477 -5.346 1.00 93.88 85 VAL A C 1
ATOM 588 O O . VAL A 1 85 ? 12.166 -4.455 -5.202 1.00 93.88 85 VAL A O 1
ATOM 591 N N . ARG A 1 86 ? 10.200 -3.422 -4.849 1.00 90.25 86 ARG A N 1
ATOM 592 C CA . ARG A 1 86 ? 9.608 -4.484 -4.038 1.00 90.25 86 ARG A CA 1
ATOM 593 C C . ARG A 1 86 ? 8.282 -4.943 -4.631 1.00 90.25 86 ARG A C 1
ATOM 595 O O . ARG A 1 86 ? 7.491 -4.135 -5.107 1.00 90.25 86 ARG A O 1
ATOM 602 N N . GLU A 1 87 ? 8.022 -6.243 -4.560 1.00 88.62 87 GLU A N 1
ATOM 603 C CA . GLU A 1 87 ? 6.671 -6.777 -4.742 1.00 88.62 87 GLU A CA 1
ATOM 604 C C . GLU A 1 87 ? 5.847 -6.458 -3.493 1.00 88.62 87 GLU A C 1
ATOM 606 O O . GLU A 1 87 ? 6.218 -6.839 -2.378 1.00 88.62 87 GLU A O 1
ATOM 611 N N . GLY A 1 88 ? 4.755 -5.725 -3.676 1.00 70.06 88 GLY A N 1
ATOM 612 C CA . GLY A 1 88 ? 3.726 -5.602 -2.662 1.00 70.06 88 GLY A CA 1
ATOM 613 C C . GLY A 1 88 ? 3.083 -6.965 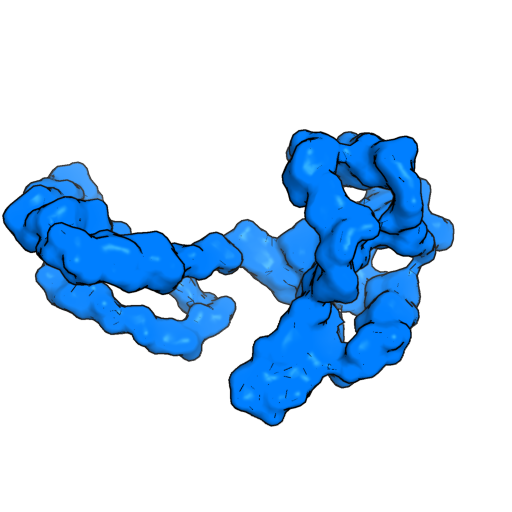-2.454 1.00 70.06 88 GLY A C 1
ATOM 614 O O . GLY A 1 88 ? 2.578 -7.591 -3.381 1.00 70.06 88 GLY A O 1
ATOM 615 N N . ASP A 1 89 ? 3.137 -7.441 -1.229 1.00 61.31 89 ASP A N 1
ATOM 616 C CA . ASP A 1 89 ? 2.217 -8.419 -0.697 1.00 61.31 89 ASP A CA 1
ATOM 617 C C . ASP A 1 89 ? 0.821 -7.778 -0.625 1.00 61.31 89 ASP A C 1
ATOM 619 O O . ASP A 1 89 ? 0.639 -6.710 -0.045 1.00 61.31 89 ASP A O 1
ATOM 623 N N . ASP A 1 90 ? -0.152 -8.415 -1.280 1.00 47.59 90 ASP A N 1
ATOM 624 C CA . ASP A 1 90 ? -1.461 -7.869 -1.689 1.00 47.59 90 ASP A CA 1
ATOM 625 C C . ASP A 1 90 ? -2.431 -7.532 -0.527 1.00 47.59 90 ASP A C 1
ATOM 627 O O . ASP A 1 90 ? -3.639 -7.420 -0.713 1.00 47.59 90 ASP A O 1
ATOM 631 N N . VAL A 1 91 ? -1.942 -7.366 0.708 1.00 45.59 91 VAL A N 1
ATOM 632 C CA . VAL A 1 91 ? -2.755 -6.932 1.854 1.00 45.59 91 VAL A CA 1
ATOM 633 C C . VAL A 1 91 ? -1.953 -5.990 2.746 1.00 45.59 91 VAL A C 1
ATOM 635 O O . VAL A 1 91 ? -1.410 -6.366 3.782 1.00 45.59 91 VAL A O 1
ATOM 638 N N . ARG A 1 92 ? -1.957 -4.709 2.383 1.00 51.12 92 ARG A N 1
ATOM 639 C CA . ARG A 1 92 ? -1.713 -3.617 3.333 1.00 51.12 92 ARG A CA 1
ATOM 640 C C . ARG A 1 92 ? -2.762 -2.528 3.144 1.00 51.12 92 ARG A C 1
ATOM 642 O O . ARG A 1 92 ? -2.484 -1.429 2.675 1.00 51.12 92 ARG A O 1
ATOM 649 N N . HIS A 1 93 ? -4.001 -2.844 3.514 1.00 50.84 93 HIS A N 1
ATOM 650 C CA . HIS A 1 93 ? -4.919 -1.796 3.945 1.00 50.84 93 HIS A CA 1
ATOM 651 C C . HIS A 1 93 ? -4.495 -1.399 5.354 1.00 50.84 93 HIS A C 1
ATOM 653 O O . HIS A 1 93 ? -4.673 -2.166 6.298 1.00 50.84 93 HIS A O 1
ATOM 659 N N . ASP A 1 94 ? -3.865 -0.234 5.479 1.00 68.56 94 ASP A N 1
ATOM 660 C CA . ASP A 1 94 ? -3.517 0.306 6.783 1.00 68.56 94 ASP A CA 1
ATOM 661 C C . ASP A 1 94 ? -4.804 0.646 7.549 1.00 68.56 94 ASP A C 1
ATOM 663 O O . ASP A 1 94 ? -5.531 1.584 7.213 1.00 68.56 94 ASP A O 1
ATOM 667 N N . VAL A 1 95 ? -5.109 -0.160 8.564 1.00 77.69 95 VAL A N 1
ATOM 668 C CA . VAL A 1 95 ? -6.228 0.067 9.483 1.00 77.69 95 VAL A CA 1
ATOM 669 C C . VAL A 1 95 ? -5.904 1.136 10.526 1.00 77.69 95 VAL A C 1
ATOM 671 O O . VAL A 1 95 ? -6.822 1.585 11.212 1.00 77.69 95 VAL A O 1
ATOM 674 N N . ALA A 1 96 ? -4.644 1.576 10.653 1.00 80.88 96 ALA A N 1
ATOM 675 C CA . ALA A 1 96 ? -4.228 2.526 11.682 1.00 80.88 96 ALA A CA 1
ATOM 676 C C . ALA A 1 96 ? -5.027 3.828 11.599 1.00 80.88 96 ALA A C 1
ATOM 678 O O . ALA A 1 96 ? -5.519 4.305 12.618 1.00 80.88 96 ALA A O 1
ATOM 679 N N . GLY A 1 97 ? -5.253 4.353 10.390 1.00 77.06 97 GLY A N 1
ATOM 680 C CA . GLY A 1 97 ? -6.061 5.560 10.198 1.00 77.06 97 GLY A CA 1
ATOM 681 C C . GLY A 1 97 ? -7.492 5.412 10.730 1.00 77.06 97 GLY A C 1
ATOM 682 O O . GLY A 1 97 ? -7.977 6.276 11.458 1.00 77.06 97 GLY A O 1
ATOM 683 N N . GLY A 1 98 ? -8.154 4.291 10.429 1.00 85.75 98 GLY A N 1
ATOM 684 C CA . GLY A 1 98 ? -9.502 4.008 10.937 1.00 85.75 98 GLY A CA 1
ATOM 685 C C . GLY A 1 98 ? -9.532 3.786 12.451 1.00 85.75 98 GLY A C 1
ATOM 686 O O . GLY A 1 98 ? -10.441 4.259 13.131 1.00 85.75 98 GLY A O 1
ATOM 687 N N . LEU A 1 99 ? -8.513 3.120 12.996 1.00 89.19 99 LEU A N 1
ATOM 688 C CA . LEU A 1 99 ? -8.388 2.855 14.428 1.00 89.19 99 LEU A CA 1
ATOM 689 C C . LEU A 1 99 ? -8.101 4.119 15.246 1.00 89.19 99 LEU A C 1
ATOM 691 O O . LEU A 1 99 ? -8.612 4.242 16.356 1.00 89.19 99 LEU A O 1
ATOM 695 N N . VAL A 1 100 ? -7.367 5.086 14.691 1.00 88.38 100 VAL A N 1
ATOM 696 C CA . VAL A 1 100 ? -7.181 6.408 15.311 1.00 88.38 100 VAL A CA 1
ATOM 697 C C . VAL A 1 100 ? -8.516 7.142 15.427 1.00 88.38 100 VAL A C 1
ATOM 699 O O . VAL A 1 100 ? -8.832 7.671 16.492 1.00 88.38 100 VAL A O 1
ATOM 702 N N . VAL A 1 101 ? -9.327 7.141 14.364 1.00 91.12 101 VAL A N 1
ATOM 703 C CA . VAL A 1 101 ? -10.665 7.756 14.391 1.00 91.12 101 VAL A CA 1
ATOM 704 C C . VAL A 1 101 ? -11.562 7.061 15.413 1.00 91.12 101 VAL A C 1
ATOM 706 O O . VAL A 1 101 ? -12.230 7.732 16.199 1.00 91.12 101 VAL A O 1
ATOM 709 N N . LEU A 1 102 ? -11.551 5.727 15.443 1.00 93.44 102 LEU A N 1
ATOM 710 C CA . LEU A 1 102 ? -12.314 4.950 16.416 1.00 93.44 102 LEU A CA 1
ATOM 711 C C . LEU A 1 102 ? -11.913 5.295 17.856 1.00 93.44 102 LEU A C 1
ATOM 713 O O . LEU A 1 102 ? -12.788 5.560 18.678 1.00 93.44 102 LEU A O 1
ATOM 717 N N . ALA A 1 103 ? -10.612 5.325 18.150 1.00 91.00 103 ALA A N 1
ATOM 718 C CA . ALA A 1 103 ? -10.097 5.662 19.474 1.00 91.00 103 ALA A CA 1
ATOM 719 C C . ALA A 1 103 ? -10.470 7.094 19.885 1.00 91.00 103 ALA A C 1
ATOM 721 O O . ALA A 1 103 ? -10.897 7.320 21.016 1.00 91.00 10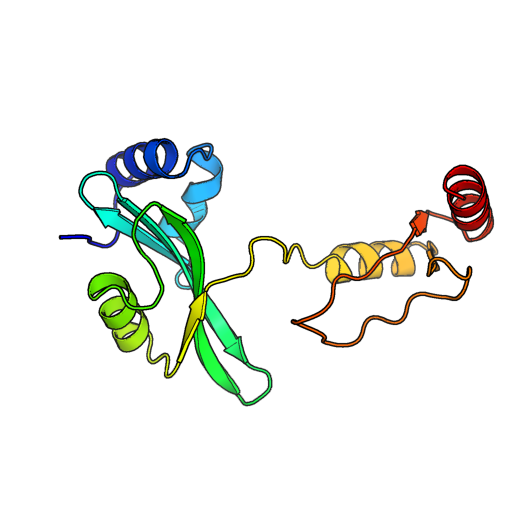3 ALA A O 1
ATOM 722 N N . ALA A 1 104 ? -10.389 8.053 18.957 1.00 91.94 104 ALA A N 1
ATOM 723 C CA . ALA A 1 104 ? -10.826 9.429 19.195 1.00 91.94 104 ALA A CA 1
ATOM 724 C C . ALA A 1 104 ? -12.333 9.530 19.500 1.00 91.94 104 ALA A C 1
ATOM 726 O O . ALA A 1 104 ? -12.751 10.409 20.251 1.00 91.94 104 ALA A O 1
ATOM 727 N N . ALA A 1 105 ? -13.141 8.612 18.963 1.00 94.00 105 ALA A N 1
ATOM 728 C CA . ALA A 1 105 ? -14.564 8.481 19.270 1.00 94.00 105 ALA A CA 1
ATOM 729 C C . ALA A 1 105 ? -14.855 7.679 20.560 1.00 94.00 105 ALA A C 1
ATOM 731 O O . ALA A 1 105 ? -16.020 7.463 20.888 1.00 94.00 105 ALA A O 1
ATOM 732 N N . GLY A 1 106 ? -13.825 7.233 21.292 1.00 94.00 106 GLY A N 1
ATOM 733 C CA . GLY A 1 106 ? -13.954 6.430 22.515 1.00 94.00 106 GLY A CA 1
ATOM 734 C C . GLY A 1 106 ? -14.107 4.922 22.285 1.00 94.00 106 GLY A C 1
ATOM 735 O O . GLY A 1 106 ? -14.308 4.176 23.244 1.00 94.00 106 GLY A O 1
ATOM 736 N N . GLY A 1 107 ? -14.003 4.460 21.037 1.00 96.31 107 GLY A N 1
ATOM 737 C CA . GLY A 1 107 ? -13.991 3.039 20.709 1.00 96.31 107 GLY A CA 1
ATOM 738 C C . GLY A 1 107 ? -12.653 2.368 21.016 1.00 96.31 107 GLY A C 1
ATOM 739 O O . GLY A 1 107 ? -11.650 3.021 21.304 1.00 96.31 107 GLY A O 1
ATOM 740 N N . VAL A 1 108 ? -12.632 1.037 20.950 1.00 96.44 108 VAL A N 1
ATOM 741 C CA . VAL A 1 108 ? -11.448 0.233 21.280 1.00 96.44 108 VAL A CA 1
ATOM 742 C C . VAL A 1 108 ? -11.196 -0.849 20.240 1.00 96.44 108 VAL A C 1
ATOM 744 O O . VAL A 1 108 ? -12.128 -1.349 19.610 1.00 96.44 108 VAL A O 1
ATOM 747 N N . ALA A 1 109 ? -9.933 -1.248 20.116 1.00 95.62 109 ALA A N 1
ATOM 748 C CA . ALA A 1 109 ? -9.521 -2.458 19.421 1.00 95.62 109 ALA A CA 1
ATOM 749 C C . ALA A 1 109 ? -8.808 -3.393 20.398 1.00 95.62 109 ALA A C 1
ATOM 751 O O . ALA A 1 109 ? -7.950 -2.945 21.160 1.00 95.62 109 ALA A O 1
ATOM 752 N N . LEU A 1 110 ? -9.170 -4.674 20.375 1.00 96.00 110 LEU A N 1
ATOM 753 C CA . LEU A 1 110 ? -8.635 -5.711 21.251 1.00 96.00 110 LEU A CA 1
ATOM 754 C C . LEU A 1 110 ? -7.950 -6.813 20.436 1.00 96.00 110 LEU A C 1
ATOM 756 O O . LEU A 1 110 ? -8.420 -7.176 19.354 1.00 96.00 110 LEU A O 1
ATOM 760 N N . THR A 1 111 ? -6.858 -7.358 20.968 1.00 93.88 111 THR A N 1
ATOM 761 C CA . THR A 1 111 ? -6.210 -8.581 20.479 1.00 93.88 111 THR A CA 1
ATOM 762 C C . THR A 1 111 ? -7.123 -9.797 20.705 1.00 93.88 111 THR A C 1
ATOM 764 O O . THR A 1 111 ? -8.109 -9.697 21.443 1.00 93.88 111 THR A O 1
ATOM 767 N N . PRO A 1 112 ? -6.813 -10.970 20.118 1.00 93.75 112 PRO A N 1
ATOM 768 C CA . PRO A 1 112 ? -7.542 -12.205 20.413 1.00 93.75 112 PRO A CA 1
ATOM 769 C C . PRO A 1 112 ? -7.549 -12.573 21.904 1.00 93.75 112 PRO A C 1
ATOM 771 O O . PRO A 1 112 ? -8.502 -13.187 22.369 1.00 93.75 112 PRO A O 1
ATOM 774 N N . ASP A 1 113 ? -6.531 -12.143 22.654 1.00 92.19 113 ASP A N 1
ATOM 775 C CA . ASP A 1 113 ? -6.416 -12.364 24.100 1.00 92.19 113 ASP A CA 1
ATOM 776 C C . ASP A 1 113 ? -7.270 -11.382 24.928 1.00 92.19 113 ASP A C 1
ATOM 778 O O . ASP A 1 113 ? -7.353 -11.497 26.148 1.00 92.19 113 ASP A O 1
ATOM 782 N N . GLY A 1 114 ? -7.928 -10.413 24.281 1.00 93.50 114 GLY A N 1
ATOM 783 C CA . GLY A 1 114 ? -8.756 -9.400 24.939 1.00 93.50 114 GLY A CA 1
ATOM 784 C C . GLY A 1 114 ? -7.988 -8.178 25.449 1.00 93.50 114 GLY A C 1
ATOM 785 O O . GLY A 1 114 ? -8.593 -7.310 26.084 1.00 93.50 114 GLY A O 1
ATOM 786 N N . GLU A 1 115 ? -6.696 -8.081 25.143 1.00 94.50 115 GLU A N 1
ATOM 787 C CA . GLU A 1 115 ? -5.840 -6.954 25.516 1.00 94.50 115 GLU A CA 1
ATOM 788 C C . GLU A 1 115 ? -5.954 -5.800 24.509 1.00 94.50 115 GLU A C 1
ATOM 790 O O . GLU A 1 115 ? -6.212 -6.048 23.330 1.00 94.50 115 GLU A O 1
ATOM 795 N N . PRO A 1 116 ? -5.747 -4.532 24.910 1.00 93.19 116 PRO A N 1
ATOM 796 C CA . PRO A 1 116 ? -5.723 -3.411 23.974 1.00 93.19 116 PRO A CA 1
ATOM 797 C C . PRO A 1 116 ? -4.707 -3.617 22.845 1.00 93.19 116 PRO A C 1
ATOM 799 O O . PRO A 1 116 ? -3.538 -3.926 23.085 1.00 93.19 116 PRO A O 1
ATOM 802 N N . LEU A 1 117 ? -5.142 -3.413 21.601 1.00 91.44 117 LEU A N 1
ATOM 803 C CA . LEU A 1 117 ? -4.275 -3.555 20.440 1.00 91.44 117 LEU A CA 1
ATOM 804 C C . LEU A 1 117 ? -3.208 -2.451 20.415 1.00 91.44 117 LEU A C 1
ATOM 806 O O . LEU A 1 117 ? -3.522 -1.265 20.330 1.00 91.44 117 LEU A O 1
ATOM 810 N N . GLN A 1 118 ? -1.943 -2.860 20.401 1.00 87.81 118 GLN A N 1
ATOM 811 C CA . GLN A 1 118 ? -0.792 -1.996 20.146 1.00 87.81 118 GLN A CA 1
ATOM 812 C C . GLN A 1 118 ? -0.361 -2.176 18.688 1.00 87.81 118 GLN A C 1
ATOM 814 O O . GLN A 1 118 ? 0.043 -3.269 18.290 1.00 87.81 118 GLN A O 1
ATOM 819 N N . LEU A 1 119 ? -0.447 -1.115 17.885 1.00 79.19 119 LEU A N 1
ATOM 820 C CA . LEU A 1 119 ? 0.088 -1.123 16.525 1.00 79.19 119 LEU A CA 1
ATOM 821 C C . LEU A 1 119 ? 1.551 -0.693 16.555 1.00 79.19 119 LEU A C 1
ATOM 823 O O . LEU A 1 119 ? 1.868 0.449 16.880 1.00 79.19 119 LEU A O 1
ATOM 827 N N . LEU A 1 120 ? 2.431 -1.614 16.183 1.00 74.56 120 LEU A N 1
ATOM 828 C CA . LEU A 1 120 ? 3.830 -1.325 15.901 1.00 74.56 120 LEU A CA 1
ATOM 829 C C . LEU A 1 120 ? 4.034 -1.366 14.382 1.00 74.56 120 LEU A C 1
ATOM 831 O O . LEU A 1 120 ? 3.366 -2.165 13.719 1.00 74.56 120 LEU A O 1
ATOM 835 N N . PRO A 1 121 ? 4.931 -0.539 13.814 1.00 64.06 121 PRO A N 1
ATOM 836 C CA . PRO A 1 121 ? 5.307 -0.645 12.410 1.00 64.06 121 PRO A CA 1
ATOM 837 C C . PRO A 1 121 ? 5.873 -2.041 12.111 1.00 64.06 121 PRO A C 1
ATOM 839 O O . PRO A 1 121 ? 7.037 -2.333 12.365 1.00 64.06 121 PRO A O 1
ATOM 842 N N . ASP A 1 122 ? 5.025 -2.925 11.592 1.00 66.94 122 ASP A N 1
ATOM 843 C CA . ASP A 1 122 ? 5.394 -4.271 11.166 1.00 66.94 122 ASP A CA 1
ATOM 844 C C . ASP A 1 122 ? 4.835 -4.494 9.762 1.00 66.94 122 ASP A C 1
ATOM 846 O O . ASP A 1 122 ? 3.633 -4.373 9.503 1.00 66.94 122 ASP A O 1
ATOM 850 N N . THR A 1 123 ? 5.744 -4.722 8.817 1.00 61.84 123 THR A N 1
ATOM 851 C CA . THR A 1 123 ? 5.413 -4.956 7.406 1.00 61.84 123 THR A CA 1
ATOM 852 C C . THR A 1 123 ? 5.305 -6.430 7.052 1.00 61.84 123 THR A C 1
ATOM 854 O O . THR A 1 123 ? 4.821 -6.743 5.973 1.00 61.84 123 THR A O 1
ATOM 857 N N . ALA A 1 124 ? 5.707 -7.319 7.958 1.00 64.88 124 ALA A N 1
ATOM 858 C CA . ALA A 1 124 ? 5.853 -8.742 7.695 1.00 64.88 124 ALA A CA 1
ATOM 859 C C . ALA A 1 124 ? 4.734 -9.593 8.311 1.00 64.88 124 ALA A C 1
ATOM 861 O O . ALA A 1 124 ? 4.563 -10.749 7.919 1.00 64.88 124 ALA A O 1
ATOM 862 N N . ARG A 1 125 ? 3.993 -9.071 9.297 1.00 70.31 125 ARG A N 1
ATOM 863 C CA . ARG A 1 125 ? 2.982 -9.844 10.035 1.00 70.31 125 ARG A CA 1
ATOM 864 C C . ARG A 1 125 ? 1.577 -9.288 9.863 1.00 70.31 125 ARG A C 1
ATOM 866 O O . ARG A 1 125 ? 1.340 -8.087 9.934 1.00 70.31 125 ARG A O 1
ATOM 873 N N . LEU A 1 126 ? 0.625 -10.205 9.709 1.00 75.88 126 LEU A N 1
ATOM 874 C CA . LEU A 1 126 ? -0.796 -9.888 9.785 1.00 75.88 126 LEU A CA 1
ATOM 875 C C . LEU A 1 126 ? -1.197 -9.681 11.248 1.00 75.88 126 LEU A C 1
ATOM 877 O O . LEU A 1 126 ? -0.885 -10.507 12.107 1.00 75.88 126 LEU A O 1
ATOM 881 N N . VAL A 1 127 ? -1.935 -8.607 11.513 1.00 81.19 127 VAL A N 1
ATOM 882 C CA . VAL A 1 127 ? -2.502 -8.316 12.833 1.00 81.19 127 VAL A CA 1
ATOM 883 C C . VAL A 1 127 ? -3.940 -8.825 12.880 1.00 81.19 127 VAL A C 1
ATOM 885 O O . VAL A 1 127 ? -4.738 -8.539 11.989 1.00 81.19 127 VAL A O 1
ATOM 888 N N . ARG A 1 128 ? -4.280 -9.576 13.930 1.00 87.88 128 ARG A N 1
ATOM 889 C CA . ARG A 1 128 ? -5.655 -10.005 14.220 1.00 87.88 128 ARG A CA 1
ATOM 890 C C . ARG A 1 128 ? -6.186 -9.186 15.383 1.00 87.88 128 ARG A C 1
ATOM 892 O O . ARG A 1 128 ? -5.512 -9.079 16.402 1.00 87.88 128 ARG A O 1
ATOM 899 N N . PHE A 1 129 ? -7.375 -8.623 15.231 1.00 92.19 129 PHE A N 1
ATOM 900 C CA . PHE A 1 129 ? -8.024 -7.840 16.273 1.00 92.19 129 PHE A CA 1
ATOM 901 C C . PHE A 1 129 ? -9.533 -7.765 16.034 1.00 92.19 129 PHE A C 1
ATOM 903 O O . PHE A 1 129 ? -10.013 -8.033 14.930 1.00 92.19 129 PHE A O 1
ATOM 910 N N . VAL A 1 130 ? -10.263 -7.354 17.066 1.00 94.69 130 VAL A N 1
ATOM 911 C CA . VAL A 1 130 ? -11.670 -6.946 16.993 1.00 94.69 130 VAL A CA 1
ATOM 912 C C . VAL A 1 130 ? -11.760 -5.493 17.427 1.00 94.69 130 VAL A C 1
ATOM 914 O O . VAL A 1 130 ? -11.143 -5.114 18.417 1.00 94.69 130 VAL A O 1
ATOM 917 N N . ALA A 1 131 ? -12.526 -4.677 16.707 1.00 94.81 131 ALA A N 1
ATOM 918 C CA . ALA A 1 131 ? -12.721 -3.272 17.031 1.00 94.81 131 ALA A CA 1
ATOM 919 C C . ALA A 1 131 ? -14.210 -2.934 17.137 1.00 94.81 131 ALA A C 1
ATOM 921 O O . ALA A 1 131 ? -15.007 -3.374 16.309 1.00 94.81 131 ALA A O 1
ATOM 922 N N . ALA A 1 132 ? -14.584 -2.161 18.154 1.00 96.50 132 ALA A N 1
ATOM 923 C CA . ALA A 1 132 ? -15.964 -1.749 18.390 1.00 96.50 132 ALA A CA 1
ATOM 924 C C . ALA A 1 132 ? -16.029 -0.380 19.078 1.00 96.50 132 ALA A C 1
ATOM 926 O O . ALA A 1 132 ? -15.041 0.109 19.625 1.00 96.50 132 ALA A O 1
ATOM 927 N N . GLY A 1 133 ? -17.219 0.227 19.087 1.00 96.75 133 GLY A N 1
ATOM 928 C CA . GLY A 1 133 ? -17.457 1.506 19.763 1.00 96.75 133 GLY A CA 1
ATOM 929 C C . GLY A 1 133 ? -17.318 1.450 21.289 1.00 96.75 133 GLY A C 1
ATOM 930 O O . GLY A 1 133 ? -17.188 2.493 21.914 1.00 96.75 133 GLY A O 1
ATOM 931 N N . THR A 1 134 ? -17.320 0.257 21.896 1.00 95.19 134 THR A N 1
ATOM 932 C CA . THR A 1 134 ? -17.097 0.060 23.336 1.00 95.19 134 THR A CA 1
ATOM 933 C C . THR A 1 134 ? -16.301 -1.220 23.602 1.00 95.19 134 THR A C 1
ATOM 935 O O . THR A 1 134 ? -16.310 -2.165 22.808 1.00 95.19 134 THR A O 1
ATOM 938 N N . ALA A 1 135 ? -15.638 -1.280 24.760 1.00 93.94 135 ALA A N 1
ATOM 939 C CA . ALA A 1 135 ? -14.906 -2.472 25.190 1.00 93.94 135 ALA A CA 1
ATOM 940 C C . ALA A 1 135 ? -15.814 -3.658 25.534 1.00 93.94 135 ALA A C 1
ATOM 942 O O . ALA A 1 135 ? -15.381 -4.806 25.475 1.00 93.94 135 ALA A O 1
ATOM 943 N N . GLU A 1 136 ? -17.065 -3.400 25.901 1.00 96.06 136 GLU A N 1
ATOM 944 C CA . GLU A 1 136 ? -18.047 -4.448 26.167 1.00 96.06 136 GLU A CA 1
ATOM 945 C C . GLU A 1 136 ? -18.441 -5.159 24.870 1.00 96.06 136 GLU A C 1
ATOM 947 O O . GLU A 1 136 ? -18.243 -6.370 24.757 1.00 96.06 136 GLU A O 1
ATOM 952 N N . THR A 1 137 ? -18.824 -4.396 23.841 1.00 97.25 137 THR A N 1
ATOM 953 C CA . THR A 1 137 ? -19.143 -4.940 22.513 1.00 97.25 137 THR A CA 1
ATOM 954 C C . THR A 1 137 ? -17.940 -5.640 21.878 1.00 97.25 137 THR A C 1
ATOM 956 O O . THR A 1 137 ? -18.088 -6.711 21.294 1.00 97.25 137 THR A O 1
ATOM 959 N N . ALA A 1 138 ? -16.725 -5.097 22.019 1.00 96.19 138 ALA A N 1
ATOM 960 C CA . ALA A 1 138 ? -15.524 -5.758 21.500 1.00 96.19 138 ALA A CA 1
ATOM 961 C C . ALA A 1 138 ? -15.300 -7.144 22.139 1.00 96.19 138 ALA A C 1
ATOM 963 O O . ALA A 1 138 ? -14.957 -8.098 21.443 1.00 96.19 138 ALA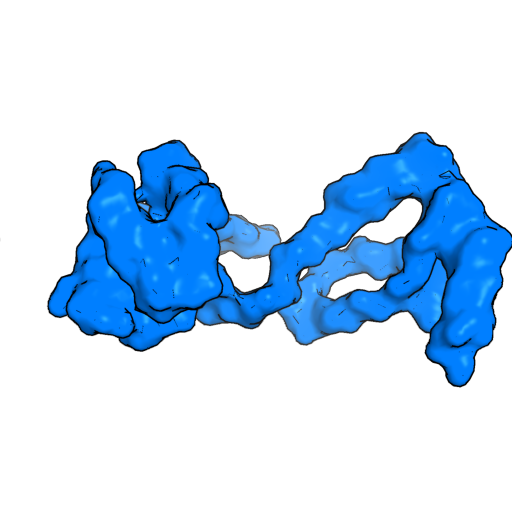 A O 1
ATOM 964 N N . ARG A 1 139 ? -15.541 -7.285 23.451 1.00 95.88 139 ARG A N 1
ATOM 965 C CA . ARG A 1 139 ? -15.426 -8.577 24.151 1.00 95.88 139 ARG A CA 1
ATOM 966 C C . ARG A 1 139 ? -16.558 -9.541 23.809 1.00 95.88 139 ARG A C 1
ATOM 968 O O . ARG A 1 139 ? -16.323 -10.744 23.760 1.00 95.88 139 ARG A O 1
ATOM 975 N N . GLU A 1 140 ? -17.768 -9.042 23.577 1.00 96.62 140 GLU A N 1
ATOM 976 C CA . GLU A 1 140 ? -18.874 -9.862 23.066 1.00 96.62 140 GLU A CA 1
ATOM 977 C C . GLU A 1 140 ? -18.545 -10.452 21.698 1.00 96.62 140 GLU A C 1
ATOM 979 O O . GLU A 1 140 ? -18.701 -11.655 21.497 1.00 96.62 140 GLU A O 1
ATOM 984 N N . LEU A 1 141 ? -18.015 -9.629 20.794 1.00 96.06 141 LEU A N 1
ATOM 985 C CA . LEU A 1 141 ? -17.565 -10.066 19.477 1.00 96.06 141 LEU A CA 1
ATOM 986 C C . LEU A 1 141 ? -16.430 -11.094 19.572 1.00 96.06 141 LEU A C 1
ATOM 988 O O . LEU A 1 141 ? -16.480 -12.100 18.872 1.00 96.06 141 LEU A O 1
ATOM 992 N N . LEU A 1 142 ? -15.448 -10.900 20.461 1.00 95.44 142 LEU A N 1
ATOM 993 C CA . LEU A 1 142 ? -14.399 -11.902 20.701 1.00 95.44 142 LEU A CA 1
ATOM 994 C C . LEU A 1 142 ? -14.980 -13.246 21.152 1.00 95.44 142 LEU A C 1
ATOM 996 O O . LEU A 1 142 ? -14.599 -14.281 20.616 1.00 95.44 142 LEU A O 1
ATOM 1000 N N . ARG A 1 143 ? -15.940 -13.239 22.087 1.00 94.62 143 ARG A N 1
ATOM 1001 C CA . ARG A 1 143 ? -16.619 -14.466 22.538 1.00 94.62 143 ARG A CA 1
ATOM 1002 C C . ARG A 1 143 ? -17.410 -15.150 21.425 1.00 94.62 143 ARG A C 1
ATOM 1004 O O . ARG A 1 143 ? -17.500 -16.367 21.429 1.00 94.62 143 ARG A O 1
ATOM 1011 N N . ALA A 1 144 ? -17.987 -14.387 20.500 1.00 93.06 144 ALA A N 1
ATOM 1012 C CA . ALA A 1 144 ? -18.736 -14.934 19.369 1.00 93.06 144 ALA A CA 1
ATOM 1013 C C . ALA A 1 144 ? -17.838 -15.557 18.283 1.00 93.06 144 ALA A C 1
ATOM 1015 O O . ALA A 1 144 ? -18.339 -16.284 17.427 1.00 93.06 144 ALA A O 1
ATOM 1016 N N . LEU A 1 145 ? -16.538 -15.245 18.292 1.00 84.38 145 LEU A N 1
ATOM 1017 C CA . LEU A 1 145 ? -15.547 -15.718 17.321 1.00 84.38 145 LEU A CA 1
ATOM 1018 C C . LEU A 1 145 ? -14.633 -16.832 17.867 1.00 84.38 145 LEU A C 1
ATOM 1020 O O . LEU A 1 145 ? -13.839 -17.370 17.093 1.00 84.38 145 LEU A O 1
ATOM 1024 N N . ALA A 1 146 ? -14.714 -17.127 19.169 1.00 73.94 146 ALA A N 1
ATOM 1025 C CA . ALA A 1 146 ? -13.989 -18.205 19.847 1.00 73.94 146 ALA A CA 1
ATOM 1026 C C . ALA A 1 146 ? -14.675 -19.562 19.638 1.00 73.94 146 ALA A C 1
ATOM 1028 O O . ALA A 1 146 ? -13.937 -20.558 19.464 1.00 73.94 146 ALA A O 1
#